Protein AF-A0A519RJM3-F1 (afdb_monomer_lite)

Structure (mmCIF, N/CA/C/O backbone):
data_AF-A0A519RJM3-F1
#
_entry.id   AF-A0A519RJM3-F1
#
loop_
_atom_site.group_PDB
_atom_site.id
_atom_site.type_symbol
_atom_site.label_atom_id
_atom_site.label_alt_id
_atom_site.label_comp_id
_atom_site.label_asym_id
_atom_site.label_entity_id
_atom_site.label_seq_id
_atom_site.pdbx_PDB_ins_code
_atom_site.Cartn_x
_atom_site.Cartn_y
_atom_site.Cartn_z
_atom_site.occupancy
_atom_site.B_iso_or_equiv
_atom_site.auth_seq_id
_atom_site.auth_comp_id
_atom_site.auth_asym_id
_atom_site.auth_atom_id
_atom_site.pdbx_PDB_model_num
ATOM 1 N N . MET A 1 1 ? -20.887 -14.404 2.197 1.00 36.47 1 MET A N 1
ATOM 2 C CA . MET A 1 1 ? -19.667 -14.664 2.989 1.00 36.47 1 MET A CA 1
ATOM 3 C C . MET A 1 1 ? -18.801 -13.416 2.929 1.00 36.47 1 MET A C 1
ATOM 5 O O . MET A 1 1 ? -18.201 -13.156 1.896 1.00 36.47 1 MET A O 1
ATOM 9 N N . ALA A 1 2 ? -18.845 -12.579 3.965 1.00 43.28 2 ALA A N 1
ATOM 10 C CA . ALA A 1 2 ? -18.063 -11.348 4.020 1.00 43.28 2 ALA A CA 1
ATOM 11 C C . ALA A 1 2 ? -16.637 -11.700 4.460 1.00 43.28 2 ALA A C 1
ATOM 13 O O . ALA A 1 2 ? -16.397 -12.003 5.623 1.00 43.28 2 ALA A O 1
ATOM 14 N N . THR A 1 3 ? -15.703 -11.744 3.515 1.00 49.88 3 THR A N 1
ATOM 15 C CA . THR A 1 3 ? -14.279 -11.894 3.824 1.00 49.88 3 THR A CA 1
ATOM 16 C C . THR A 1 3 ? -13.782 -10.603 4.455 1.00 49.88 3 THR A C 1
ATOM 18 O O . THR A 1 3 ? -13.842 -9.557 3.813 1.00 49.88 3 THR A O 1
ATOM 21 N N . THR A 1 4 ? -13.293 -10.682 5.691 1.00 51.78 4 THR A N 1
ATOM 22 C CA . THR A 1 4 ? -12.620 -9.609 6.430 1.00 51.78 4 THR A CA 1
ATOM 23 C C . THR A 1 4 ? -11.504 -8.975 5.588 1.00 51.78 4 THR A C 1
ATOM 25 O O . THR A 1 4 ? -10.363 -9.428 5.580 1.00 51.78 4 THR A O 1
ATOM 28 N N . GLN A 1 5 ? -11.837 -7.926 4.839 1.00 59.44 5 GLN A N 1
ATOM 29 C CA . GLN A 1 5 ? -10.901 -7.006 4.198 1.00 59.44 5 GLN A CA 1
ATOM 30 C C . GLN A 1 5 ? -11.110 -5.633 4.828 1.00 59.44 5 GLN A C 1
ATOM 32 O O . GLN A 1 5 ? -11.630 -4.724 4.190 1.00 59.44 5 GLN A O 1
ATOM 37 N N . GLU A 1 6 ? -10.761 -5.467 6.102 1.00 70.56 6 GLU A N 1
ATOM 38 C CA . GLU A 1 6 ? -11.059 -4.188 6.756 1.00 70.56 6 GLU A CA 1
ATOM 39 C C . GLU A 1 6 ? -10.196 -3.044 6.204 1.00 70.56 6 GLU A C 1
ATOM 41 O O . GLU A 1 6 ? -10.655 -1.904 6.170 1.00 70.56 6 GLU A O 1
ATOM 46 N N . PHE A 1 7 ? -9.004 -3.339 5.657 1.00 80.25 7 PHE A N 1
ATOM 47 C CA . PHE A 1 7 ? -8.092 -2.293 5.174 1.00 80.25 7 PHE A CA 1
ATOM 48 C C . PHE A 1 7 ? -7.198 -2.661 3.972 1.00 80.25 7 PHE A C 1
ATOM 50 O O . PHE A 1 7 ? -6.132 -2.074 3.796 1.00 80.25 7 PHE A O 1
ATOM 57 N N . ARG A 1 8 ? -7.601 -3.621 3.129 1.00 88.69 8 ARG A N 1
ATOM 58 C CA . ARG A 1 8 ? -6.921 -3.923 1.850 1.00 88.69 8 ARG A C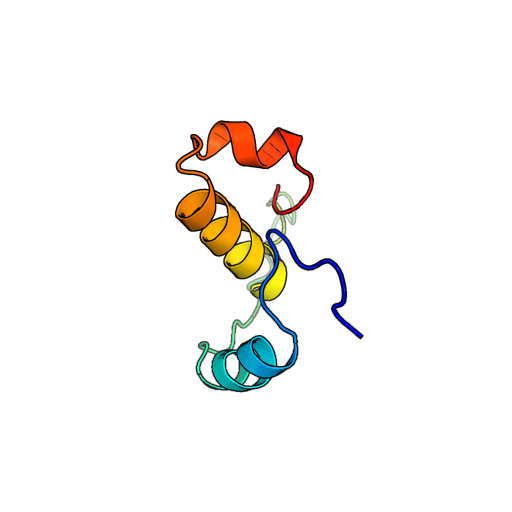A 1
ATOM 59 C C . ARG A 1 8 ? -7.891 -3.793 0.689 1.00 88.69 8 ARG A C 1
ATOM 61 O O . ARG A 1 8 ? -9.087 -4.012 0.855 1.00 88.69 8 ARG A O 1
ATOM 68 N N . ILE A 1 9 ? -7.377 -3.492 -0.498 1.00 89.69 9 ILE A N 1
ATOM 69 C CA . ILE A 1 9 ? -8.212 -3.363 -1.688 1.00 89.69 9 ILE A CA 1
ATOM 70 C C . ILE A 1 9 ? -8.690 -4.745 -2.145 1.00 89.69 9 ILE A C 1
ATOM 72 O O . ILE A 1 9 ? -7.910 -5.699 -2.226 1.00 89.69 9 ILE A O 1
ATOM 76 N N . ALA A 1 10 ? -9.965 -4.855 -2.513 1.00 90.75 10 ALA A N 1
ATOM 77 C CA . ALA A 1 10 ? -10.533 -6.068 -3.096 1.00 90.75 10 ALA A CA 1
ATOM 78 C C . ALA A 1 10 ? -9.773 -6.515 -4.349 1.00 90.75 10 ALA A C 1
ATOM 80 O O . ALA A 1 10 ? -9.369 -5.692 -5.171 1.00 90.75 10 ALA A O 1
ATOM 81 N N . ALA A 1 11 ? -9.594 -7.829 -4.513 1.00 90.62 11 ALA A N 1
ATOM 82 C CA . ALA A 1 11 ? -8.904 -8.384 -5.679 1.00 90.62 11 ALA A CA 1
ATOM 83 C C . ALA A 1 11 ? -9.571 -7.942 -6.994 1.00 90.62 11 ALA A C 1
ATOM 85 O O . ALA A 1 11 ? -8.894 -7.529 -7.927 1.00 90.62 11 ALA A O 1
ATOM 86 N N . THR A 1 12 ? -10.905 -7.907 -7.024 1.00 92.88 12 THR A N 1
ATOM 87 C CA . THR A 1 12 ? -11.691 -7.440 -8.176 1.00 92.88 12 THR A CA 1
ATOM 88 C C . THR A 1 12 ? -11.397 -5.988 -8.557 1.00 92.88 12 THR A C 1
ATOM 90 O O . THR A 1 12 ? -11.358 -5.652 -9.739 1.00 92.88 12 THR A O 1
ATOM 93 N N . LEU A 1 13 ? -11.170 -5.115 -7.573 1.00 92.00 13 LEU A N 1
ATOM 94 C CA . LEU A 1 13 ? -10.804 -3.723 -7.822 1.00 92.00 13 LEU A CA 1
ATOM 95 C C . LEU A 1 13 ? -9.354 -3.617 -8.306 1.00 92.00 13 LEU A C 1
ATOM 97 O O . LEU A 1 13 ? -9.076 -2.873 -9.244 1.00 92.00 13 LEU A O 1
ATOM 101 N N . TRP A 1 14 ? -8.445 -4.395 -7.721 1.00 93.25 14 TRP A N 1
ATOM 102 C CA . TRP A 1 14 ? -7.055 -4.447 -8.164 1.00 93.25 14 TRP A CA 1
ATOM 103 C C . TRP A 1 14 ? -6.912 -4.868 -9.626 1.00 93.25 14 TRP A C 1
ATOM 105 O O . TRP A 1 14 ? -6.215 -4.187 -10.374 1.00 93.25 14 TRP A O 1
ATOM 115 N N . GLU A 1 15 ? -7.623 -5.908 -10.064 1.00 94.81 15 GLU A N 1
ATOM 116 C CA . GLU A 1 15 ? -7.572 -6.374 -11.458 1.00 94.81 15 GLU A CA 1
ATOM 117 C C . GLU A 1 15 ? -8.029 -5.304 -12.461 1.00 94.81 15 GLU A C 1
ATOM 119 O O . GLU A 1 15 ? -7.557 -5.262 -13.595 1.00 94.81 15 GLU A O 1
ATOM 124 N N . ARG A 1 16 ? -8.892 -4.371 -12.041 1.00 95.38 16 ARG A N 1
ATOM 125 C CA . ARG A 1 16 ? -9.314 -3.231 -12.874 1.00 95.38 16 ARG A CA 1
ATOM 12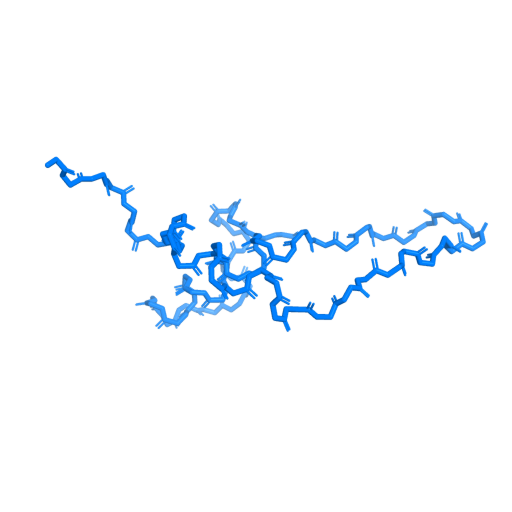6 C C . ARG A 1 16 ? -8.281 -2.101 -12.914 1.00 95.38 16 ARG A C 1
ATOM 128 O O . ARG A 1 16 ? -8.238 -1.354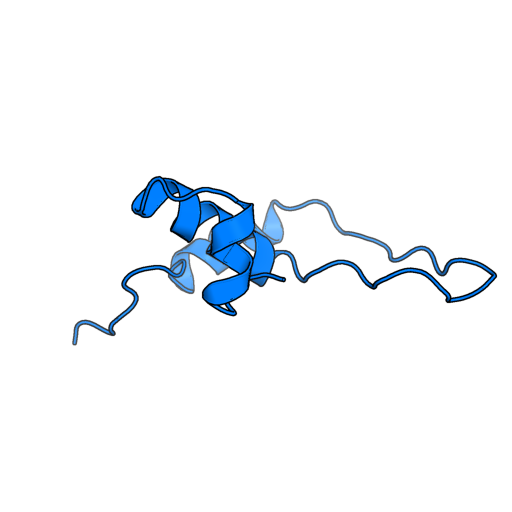 -13.892 1.00 95.38 16 ARG A O 1
ATOM 135 N N . ILE A 1 17 ? -7.487 -1.945 -11.853 1.00 93.94 17 ILE A N 1
ATOM 136 C CA . ILE A 1 17 ? -6.490 -0.873 -11.703 1.00 93.94 17 ILE A CA 1
ATOM 137 C C . ILE A 1 17 ? -5.151 -1.276 -12.318 1.00 93.94 17 ILE A C 1
ATOM 139 O O . ILE A 1 17 ? -4.571 -0.493 -13.066 1.00 93.94 17 ILE A O 1
ATOM 143 N N . ARG A 1 18 ? -4.679 -2.497 -12.044 1.00 93.94 18 ARG A N 1
ATOM 144 C CA . ARG A 1 18 ? -3.386 -3.029 -12.493 1.00 93.94 18 ARG A CA 1
ATOM 145 C C . ARG A 1 18 ? -3.060 -2.737 -13.968 1.00 93.94 18 ARG A C 1
ATOM 147 O O . ARG A 1 18 ? -1.967 -2.234 -14.204 1.00 93.94 18 ARG A O 1
ATOM 154 N N . PRO A 1 19 ? -3.946 -2.983 -14.957 1.00 95.06 19 PRO A N 1
ATOM 155 C CA . PRO A 1 19 ? -3.621 -2.742 -16.367 1.00 95.06 19 PRO A CA 1
ATOM 156 C C . PRO A 1 19 ? -3.502 -1.257 -16.740 1.00 95.06 19 PRO A C 1
ATOM 158 O O . PRO A 1 19 ? -3.013 -0.938 -17.817 1.00 95.06 19 PRO A O 1
ATOM 161 N N . LYS A 1 20 ? -3.968 -0.342 -15.882 1.00 94.31 20 LYS A N 1
ATOM 162 C CA . LYS A 1 20 ? -3.880 1.110 -16.100 1.00 94.31 20 LYS A CA 1
ATOM 163 C C . LYS A 1 20 ? -2.594 1.710 -15.542 1.00 94.31 20 LYS A C 1
ATOM 165 O O . LYS A 1 20 ? -2.293 2.865 -15.832 1.00 94.31 20 LYS A O 1
ATOM 170 N N . LEU A 1 21 ? -1.874 0.965 -14.708 1.00 91.12 21 LEU A N 1
ATOM 171 C CA . LEU A 1 21 ? -0.608 1.422 -14.162 1.00 91.12 21 LEU A CA 1
ATOM 172 C C . LEU A 1 21 ? 0.472 1.367 -15.251 1.00 91.12 21 LEU A C 1
ATOM 174 O O . LEU A 1 21 ? 0.489 0.430 -16.052 1.00 91.12 21 LEU A O 1
ATOM 178 N N . PRO A 1 22 ? 1.383 2.354 -15.294 1.00 91.19 22 PRO A N 1
ATOM 179 C CA . PRO A 1 22 ? 2.491 2.325 -16.234 1.00 91.19 22 PRO A CA 1
ATOM 180 C C . PRO A 1 22 ? 3.372 1.101 -15.970 1.00 91.19 22 PRO A C 1
ATOM 182 O O . PRO A 1 22 ? 3.695 0.790 -14.822 1.00 91.19 22 PRO A O 1
ATOM 185 N N . VAL A 1 23 ? 3.795 0.426 -17.040 1.00 87.06 23 VAL A N 1
ATOM 186 C CA . VAL A 1 23 ? 4.726 -0.701 -16.932 1.00 87.06 23 VAL A CA 1
ATOM 187 C C . VAL A 1 23 ? 6.058 -0.184 -16.401 1.00 87.06 23 VAL A C 1
ATOM 189 O O . VAL A 1 23 ? 6.713 0.655 -17.023 1.00 87.06 23 VAL A O 1
ATOM 192 N N . HIS A 1 24 ? 6.467 -0.687 -15.239 1.00 83.50 24 HIS A N 1
ATOM 193 C CA . HIS A 1 24 ? 7.759 -0.352 -14.668 1.00 83.50 24 HIS A CA 1
ATOM 194 C C . HIS A 1 24 ? 8.835 -1.309 -15.184 1.00 83.50 24 HIS A C 1
AT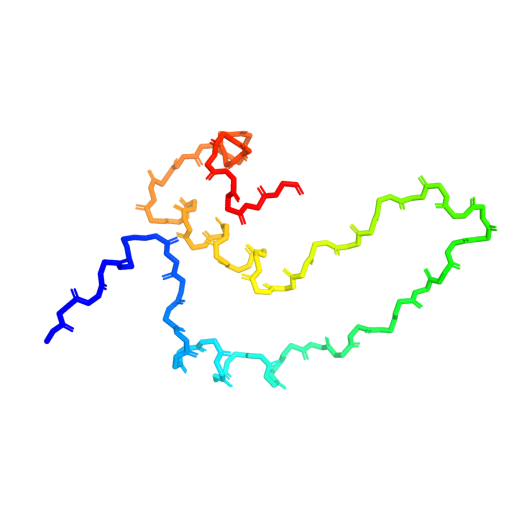OM 196 O O . HIS A 1 24 ? 8.759 -2.514 -14.959 1.00 83.50 24 HIS A O 1
ATOM 202 N N . VAL A 1 25 ? 9.861 -0.756 -15.831 1.00 82.00 25 VAL A N 1
ATOM 203 C CA . VAL A 1 25 ? 11.085 -1.484 -16.185 1.00 82.00 25 VAL A CA 1
ATOM 204 C C . VAL A 1 25 ? 12.116 -1.223 -15.084 1.00 82.00 25 VAL A C 1
ATOM 206 O O . VAL A 1 25 ? 12.556 -0.075 -14.944 1.00 82.00 25 VAL A O 1
ATOM 209 N N . PRO A 1 26 ? 12.501 -2.237 -14.283 1.00 76.19 26 PRO A N 1
ATOM 210 C CA . PRO A 1 26 ? 13.495 -2.056 -13.237 1.00 76.19 26 PRO A CA 1
ATOM 211 C C . PRO A 1 26 ? 14.826 -1.646 -13.863 1.00 76.19 26 PRO A C 1
ATOM 213 O O . PRO A 1 26 ? 15.403 -2.383 -14.661 1.00 76.19 26 PRO A O 1
ATOM 216 N N . LYS A 1 27 ? 15.337 -0.472 -13.492 1.00 75.50 27 LYS A N 1
ATOM 217 C CA . LYS A 1 27 ? 16.721 -0.107 -13.796 1.00 75.50 27 LYS A CA 1
ATOM 218 C C . LYS A 1 27 ? 17.602 -0.693 -12.703 1.00 75.50 27 LYS A C 1
ATOM 220 O O . LYS A 1 27 ? 17.503 -0.279 -11.548 1.00 75.50 27 LYS A O 1
ATOM 225 N N . ALA A 1 28 ? 18.444 -1.660 -13.058 1.00 72.19 28 ALA A N 1
ATOM 226 C CA . ALA A 1 28 ? 19.454 -2.167 -12.141 1.00 72.19 28 ALA A CA 1
ATOM 227 C C . ALA A 1 28 ? 20.440 -1.034 -11.836 1.00 72.19 28 ALA A C 1
ATOM 229 O O . ALA A 1 28 ? 21.059 -0.475 -12.742 1.00 72.19 28 ALA A O 1
ATOM 230 N N . HIS A 1 29 ? 20.554 -0.654 -10.565 1.00 72.94 29 HIS A N 1
ATOM 231 C CA . HIS A 1 29 ? 21.572 0.309 -10.174 1.00 72.94 29 HIS A CA 1
ATOM 232 C C . HIS A 1 29 ? 22.950 -0.367 -10.230 1.00 72.94 29 HIS A C 1
ATOM 234 O O . HIS A 1 29 ? 23.069 -1.470 -9.694 1.00 72.94 29 HIS A O 1
ATOM 240 N N . PRO A 1 30 ? 23.993 0.285 -10.780 1.00 76.12 30 PRO A N 1
ATOM 241 C CA . PRO A 1 30 ? 25.310 -0.329 -10.983 1.00 76.12 30 PRO A CA 1
ATOM 242 C C . PRO A 1 30 ? 25.915 -0.968 -9.727 1.00 76.12 30 PRO A C 1
ATOM 244 O O . PRO A 1 30 ? 26.572 -1.996 -9.807 1.00 76.12 30 PRO A O 1
ATOM 247 N N . LEU A 1 31 ? 25.666 -0.372 -8.558 1.00 83.06 31 LEU A N 1
ATOM 248 C CA . LEU A 1 31 ? 26.182 -0.855 -7.271 1.00 83.06 31 LEU A CA 1
ATOM 249 C C . LEU A 1 31 ? 25.245 -1.831 -6.537 1.00 83.06 31 LEU A C 1
ATOM 251 O O . LEU A 1 31 ? 25.612 -2.346 -5.491 1.00 83.06 31 LEU A O 1
ATOM 255 N N . GLY A 1 32 ? 24.011 -2.043 -7.006 1.00 74.94 32 GLY A N 1
ATOM 256 C CA . GLY A 1 32 ? 23.043 -2.936 -6.347 1.00 74.94 32 GLY A CA 1
ATOM 257 C C . GLY A 1 32 ? 22.588 -2.530 -4.932 1.00 74.94 32 GLY A C 1
ATOM 258 O O . GLY A 1 32 ? 21.754 -3.211 -4.350 1.00 74.94 32 GLY A O 1
ATOM 259 N N . CYS A 1 33 ? 23.081 -1.419 -4.372 1.00 77.50 33 CYS A N 1
ATOM 260 C CA . CYS A 1 33 ? 22.850 -1.043 -2.970 1.00 77.50 33 CYS A CA 1
ATOM 261 C C . CYS A 1 33 ? 21.491 -0.383 -2.666 1.00 77.50 33 CYS A C 1
ATOM 263 O O . CYS A 1 33 ? 21.249 -0.001 -1.521 1.00 77.50 33 CYS A O 1
ATOM 265 N N . HIS A 1 34 ? 20.607 -0.194 -3.650 1.00 80.00 34 HIS A N 1
ATOM 266 C CA . HIS A 1 34 ? 19.324 0.481 -3.414 1.00 80.00 34 HIS A CA 1
ATOM 267 C C . HIS A 1 34 ? 18.233 -0.503 -3.030 1.00 80.00 34 HIS A C 1
ATOM 269 O O . HIS A 1 34 ? 18.156 -1.612 -3.558 1.00 80.00 34 HIS A O 1
ATOM 275 N N . LYS A 1 35 ? 17.336 -0.059 -2.144 1.00 81.31 35 LYS A N 1
ATOM 276 C CA . LYS A 1 35 ? 16.124 -0.815 -1.832 1.00 81.31 35 LYS A CA 1
ATOM 277 C C . LYS A 1 35 ? 15.306 -1.020 -3.098 1.00 81.31 35 LYS A C 1
ATOM 279 O O . LYS A 1 35 ? 15.050 -0.076 -3.848 1.00 81.31 35 LYS A O 1
ATOM 284 N N . GLN A 1 36 ? 14.873 -2.258 -3.300 1.00 83.06 36 GLN A N 1
ATOM 285 C CA . GLN A 1 36 ? 13.934 -2.579 -4.360 1.00 83.06 36 GLN A CA 1
ATOM 286 C C . GLN A 1 36 ? 12.624 -1.821 -4.149 1.00 83.06 36 GLN A C 1
ATOM 288 O O . GLN A 1 36 ? 12.200 -1.557 -3.021 1.00 83.06 36 GLN A O 1
ATOM 293 N N . ARG A 1 37 ? 11.984 -1.465 -5.261 1.00 86.81 37 ARG A N 1
ATOM 294 C CA . ARG A 1 37 ? 10.674 -0.824 -5.252 1.00 86.81 37 ARG A CA 1
ATOM 295 C C . ARG A 1 37 ? 9.642 -1.771 -4.634 1.00 86.81 37 ARG A C 1
ATOM 297 O O . ARG A 1 37 ? 9.583 -2.945 -4.991 1.00 86.81 37 ARG A O 1
ATOM 304 N N . VAL A 1 38 ? 8.803 -1.234 -3.755 1.00 90.25 38 VAL A N 1
ATOM 305 C CA . VAL A 1 38 ? 7.663 -1.966 -3.191 1.00 90.25 38 VAL A CA 1
ATOM 306 C C . VAL A 1 38 ? 6.662 -2.295 -4.313 1.00 90.25 38 VAL A C 1
ATOM 308 O O . VAL A 1 38 ? 6.386 -1.420 -5.139 1.00 90.25 38 VAL A O 1
ATOM 311 N N . PRO A 1 39 ? 6.098 -3.518 -4.372 1.00 90.81 39 PRO A N 1
ATOM 312 C CA . PRO A 1 39 ? 5.107 -3.878 -5.383 1.00 90.81 39 PRO A CA 1
ATOM 313 C C . PRO A 1 39 ? 3.906 -2.927 -5.379 1.00 90.81 39 PRO A C 1
ATOM 315 O O . PRO A 1 39 ? 3.372 -2.611 -4.315 1.00 90.81 39 PRO A O 1
ATOM 318 N N . ASP A 1 40 ? 3.420 -2.536 -6.561 1.00 92.31 40 ASP A N 1
ATOM 319 C CA . ASP A 1 40 ? 2.343 -1.539 -6.684 1.00 92.31 40 ASP A CA 1
ATOM 320 C C . ASP A 1 40 ? 1.064 -1.946 -5.925 1.00 92.31 40 ASP A C 1
ATOM 322 O O . ASP A 1 40 ? 0.356 -1.096 -5.389 1.00 92.31 40 ASP A O 1
ATOM 326 N N . ARG A 1 41 ? 0.807 -3.257 -5.800 1.00 92.31 41 ARG A N 1
ATOM 327 C CA . ARG A 1 41 ? -0.291 -3.807 -4.994 1.00 92.31 41 ARG A CA 1
ATOM 328 C C . ARG A 1 41 ? -0.177 -3.429 -3.518 1.00 92.31 41 ARG A C 1
ATOM 330 O O . ARG A 1 41 ? -1.148 -2.951 -2.942 1.00 92.31 41 ARG A O 1
ATOM 337 N N . GLN A 1 42 ? 1.001 -3.628 -2.926 1.00 92.06 42 GLN A N 1
ATOM 338 C CA . GLN A 1 42 ? 1.249 -3.295 -1.520 1.00 92.06 42 GLN A CA 1
ATOM 339 C C . GLN A 1 42 ? 1.187 -1.786 -1.290 1.00 92.06 42 GLN A C 1
ATOM 341 O O . GLN A 1 42 ? 0.601 -1.340 -0.306 1.00 92.06 42 GLN A O 1
ATOM 346 N N . VAL A 1 43 ? 1.735 -0.995 -2.220 1.00 92.81 43 VAL A N 1
ATOM 347 C CA . VAL A 1 43 ? 1.662 0.471 -2.146 1.00 92.81 43 VAL A CA 1
ATOM 348 C C . VAL A 1 43 ? 0.206 0.935 -2.137 1.00 92.81 43 VAL A C 1
ATOM 350 O O . VAL A 1 43 ? -0.175 1.749 -1.298 1.00 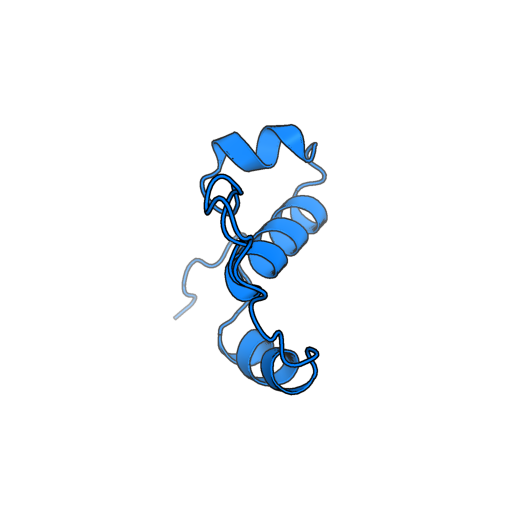92.81 43 VAL A O 1
ATOM 353 N N . LEU A 1 44 ? -0.625 0.393 -3.030 1.00 93.62 44 LEU A N 1
ATOM 354 C CA . LEU A 1 44 ? -2.028 0.779 -3.130 1.00 93.62 44 LEU A CA 1
ATOM 355 C C . LEU A 1 44 ? -2.847 0.337 -1.904 1.00 93.62 44 LEU A C 1
ATOM 357 O O . LEU A 1 44 ? -3.681 1.105 -1.427 1.00 93.62 44 LEU A O 1
ATOM 361 N N . ASP A 1 45 ? -2.576 -0.850 -1.352 1.00 93.50 45 ASP A N 1
ATOM 362 C CA . ASP A 1 45 ? -3.176 -1.294 -0.087 1.00 93.50 45 ASP A CA 1
ATOM 363 C C . ASP A 1 45 ? -2.776 -0.369 1.080 1.00 93.50 45 ASP A C 1
ATOM 365 O O . ASP A 1 45 ? -3.620 -0.003 1.897 1.00 93.50 45 ASP A O 1
ATOM 369 N N . GLY A 1 46 ? -1.518 0.082 1.128 1.00 93.25 46 GLY A N 1
ATOM 370 C CA . GLY A 1 46 ? -1.043 1.041 2.127 1.00 93.25 46 GLY A CA 1
ATOM 371 C C . GLY A 1 46 ? -1.686 2.426 1.999 1.00 93.25 46 GLY A C 1
ATOM 372 O O . GLY A 1 46 ? -2.102 3.005 3.003 1.00 93.25 46 GLY A O 1
ATOM 373 N N . ILE A 1 47 ? -1.834 2.939 0.771 1.00 93.38 47 ILE A N 1
ATOM 374 C CA . ILE A 1 47 ? -2.570 4.185 0.499 1.00 93.38 47 ILE A CA 1
ATOM 375 C C . ILE A 1 47 ? -4.021 4.049 0.972 1.00 93.38 47 ILE A C 1
ATOM 377 O O . ILE A 1 47 ? -4.526 4.925 1.672 1.00 93.38 47 ILE A O 1
ATOM 381 N N . PHE A 1 48 ? -4.685 2.942 0.632 1.00 92.81 48 PHE A N 1
ATOM 382 C CA . PHE A 1 48 ? -6.064 2.690 1.041 1.00 92.81 48 PHE A CA 1
ATOM 383 C C . PHE A 1 48 ? -6.216 2.633 2.566 1.00 92.81 48 PHE A C 1
ATOM 385 O O . PHE A 1 48 ? -7.139 3.240 3.107 1.00 92.81 48 PHE A O 1
ATOM 392 N N . PHE A 1 49 ? -5.284 1.981 3.268 1.00 92.38 49 PHE A N 1
ATOM 393 C CA . PHE A 1 49 ? -5.250 1.951 4.731 1.00 92.38 49 PHE A CA 1
ATOM 394 C C . PHE A 1 49 ? -5.175 3.360 5.335 1.00 92.38 49 PHE A C 1
ATOM 396 O O . PHE A 1 49 ? -5.972 3.703 6.212 1.00 92.38 49 PHE A O 1
ATOM 403 N N . VAL A 1 50 ? -4.245 4.194 4.854 1.00 93.38 50 VAL A N 1
ATOM 404 C CA . VAL A 1 50 ? -4.065 5.569 5.349 1.00 93.38 50 VAL A CA 1
ATOM 405 C C . VAL A 1 50 ? -5.312 6.409 5.083 1.00 93.38 50 VAL A C 1
ATOM 407 O O . VAL A 1 50 ? -5.778 7.107 5.979 1.00 93.38 50 VAL A O 1
ATOM 410 N N . LEU A 1 51 ? -5.912 6.294 3.894 1.00 93.19 51 LEU A N 1
ATOM 411 C CA . LEU A 1 51 ? -7.154 6.997 3.560 1.00 93.19 51 LEU A CA 1
ATOM 412 C C . LEU A 1 51 ? -8.343 6.538 4.415 1.00 93.19 51 LEU A C 1
ATOM 414 O O . LEU A 1 51 ? -9.201 7.347 4.755 1.00 93.19 51 LEU A O 1
ATOM 418 N N . ARG A 1 52 ? -8.404 5.251 4.777 1.00 90.88 52 ARG A N 1
ATOM 419 C CA . ARG A 1 52 ? -9.502 4.689 5.574 1.00 90.88 52 ARG A CA 1
ATOM 420 C C . ARG A 1 52 ? -9.404 5.039 7.059 1.00 90.88 52 ARG A C 1
ATOM 422 O O . ARG A 1 52 ? -10.440 5.185 7.702 1.00 90.88 52 ARG A O 1
ATOM 429 N N . THR A 1 53 ? -8.186 5.133 7.590 1.00 91.56 53 THR A N 1
ATOM 430 C CA . THR A 1 53 ? -7.917 5.308 9.029 1.00 91.56 53 THR A CA 1
ATOM 431 C C . THR A 1 53 ? -7.511 6.730 9.413 1.00 91.56 53 THR A C 1
ATOM 433 O O . THR A 1 53 ? -7.593 7.085 10.585 1.00 91.56 53 THR A O 1
ATOM 436 N N . GLY A 1 54 ? -7.047 7.541 8.458 1.00 93.50 54 GLY A N 1
ATOM 437 C CA . GLY A 1 54 ? -6.493 8.872 8.716 1.00 93.50 54 GLY A CA 1
ATOM 438 C C . GLY A 1 54 ? -5.160 8.860 9.474 1.00 93.50 54 GLY A C 1
ATOM 439 O O . GLY A 1 54 ? -4.730 9.900 9.973 1.00 93.50 54 GLY A O 1
ATOM 440 N N . CYS A 1 55 ? -4.500 7.704 9.607 1.00 91.00 55 CYS A N 1
ATOM 441 C CA . CYS A 1 55 ? -3.256 7.602 10.361 1.00 91.00 55 CYS A CA 1
ATOM 442 C C . CYS A 1 55 ? -2.083 8.298 9.651 1.00 91.00 55 CYS A C 1
ATOM 444 O O . CYS A 1 55 ? -2.061 8.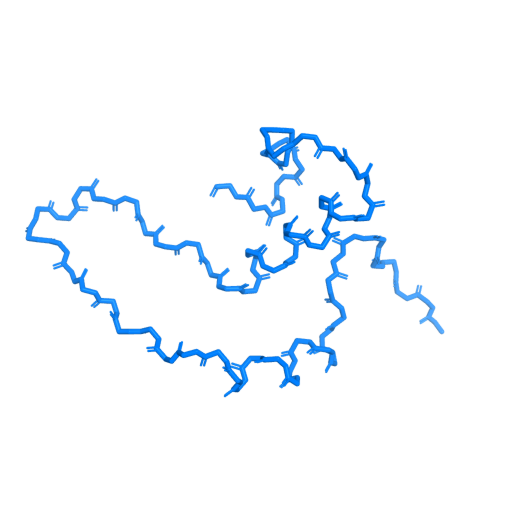479 8.435 1.00 91.00 55 CYS A O 1
ATOM 446 N N . GLN A 1 56 ? -1.026 8.611 10.400 1.00 93.12 56 GLN A N 1
ATOM 447 C CA . GLN A 1 56 ? 0.212 9.121 9.810 1.00 93.12 56 GLN A CA 1
ATOM 448 C C . GLN A 1 56 ? 0.911 8.055 8.949 1.00 93.12 56 GLN A C 1
ATOM 450 O O . GLN A 1 56 ? 0.966 6.883 9.319 1.00 93.12 56 GLN A O 1
ATOM 455 N N . TRP A 1 57 ? 1.564 8.466 7.856 1.00 91.94 57 TRP A N 1
ATOM 456 C CA . TRP A 1 57 ? 2.335 7.564 6.984 1.00 91.94 57 TRP A CA 1
ATOM 457 C C . TRP A 1 57 ? 3.413 6.762 7.718 1.00 91.94 57 TRP A C 1
ATOM 459 O O . TRP A 1 57 ? 3.664 5.609 7.387 1.00 91.94 57 TRP A O 1
ATOM 469 N N . LYS A 1 58 ? 4.045 7.335 8.748 1.00 91.75 58 LYS A N 1
ATOM 470 C CA . LYS A 1 58 ? 5.051 6.614 9.542 1.00 91.75 58 LYS A CA 1
ATOM 471 C C . LYS A 1 58 ? 4.433 5.469 10.353 1.00 91.75 58 LYS A C 1
ATOM 473 O O . LYS A 1 58 ? 5.091 4.448 10.543 1.00 91.75 58 LYS A O 1
ATOM 478 N N . ALA A 1 59 ? 3.175 5.614 10.774 1.00 89.44 59 ALA A N 1
ATOM 479 C CA . ALA A 1 59 ? 2.437 4.579 11.494 1.00 89.44 59 ALA A CA 1
ATOM 480 C C . ALA A 1 59 ? 2.074 3.387 10.590 1.00 89.44 59 ALA A C 1
ATOM 482 O O . ALA A 1 59 ? 1.964 2.269 11.087 1.00 89.44 59 ALA A O 1
ATOM 483 N N . LEU A 1 60 ? 2.003 3.582 9.264 1.00 90.44 60 LEU A N 1
ATOM 484 C CA . LEU A 1 60 ? 1.797 2.497 8.298 1.00 90.44 60 LEU A CA 1
ATOM 485 C C . LEU A 1 60 ? 2.838 1.382 8.455 1.00 90.44 60 LEU A C 1
ATOM 487 O O . LEU A 1 60 ? 2.500 0.208 8.324 1.00 90.44 60 LEU A O 1
ATOM 491 N N . ARG A 1 61 ? 4.086 1.716 8.815 1.00 87.75 61 ARG A N 1
ATOM 492 C CA . ARG A 1 61 ? 5.148 0.714 9.010 1.00 87.75 61 ARG A CA 1
ATOM 493 C C . ARG A 1 61 ? 4.810 -0.305 10.099 1.00 87.75 61 ARG A C 1
ATOM 495 O O . ARG A 1 61 ? 5.216 -1.454 9.975 1.00 87.75 61 ARG A O 1
ATOM 502 N N . ALA A 1 62 ? 4.062 0.092 11.131 1.00 89.06 62 ALA A N 1
ATOM 503 C CA . ALA A 1 62 ? 3.653 -0.803 12.214 1.00 89.06 62 ALA A CA 1
ATOM 504 C C . ALA A 1 62 ? 2.603 -1.837 11.766 1.00 89.06 62 ALA A C 1
ATOM 506 O O . ALA A 1 62 ? 2.452 -2.873 12.402 1.00 89.06 62 ALA A O 1
ATOM 507 N N . THR A 1 63 ? 1.895 -1.576 10.662 1.00 85.75 63 THR A N 1
ATOM 508 C CA . THR A 1 63 ? 0.828 -2.452 10.148 1.00 85.75 63 THR A CA 1
ATOM 509 C C . THR A 1 63 ? 1.349 -3.636 9.332 1.00 85.75 63 THR A C 1
ATOM 511 O O . THR A 1 63 ? 0.604 -4.576 9.070 1.00 85.75 63 THR A O 1
ATOM 514 N N . GLY A 1 64 ? 2.599 -3.573 8.855 1.00 84.88 64 GLY A N 1
ATOM 515 C CA . GLY A 1 64 ? 3.157 -4.560 7.926 1.00 84.88 64 GLY A CA 1
ATOM 516 C C . GLY A 1 64 ? 2.485 -4.601 6.544 1.00 84.88 64 GLY A C 1
ATOM 517 O O . GLY A 1 64 ? 2.770 -5.504 5.764 1.00 84.88 64 GLY A O 1
ATOM 518 N N . ILE A 1 65 ? 1.593 -3.653 6.220 1.00 85.69 65 ILE A N 1
ATOM 519 C CA . ILE A 1 65 ? 0.884 -3.608 4.928 1.00 85.69 65 ILE A CA 1
ATOM 520 C C . ILE A 1 65 ? 1.811 -3.118 3.807 1.00 85.69 65 ILE A C 1
ATOM 522 O O . ILE A 1 65 ? 1.759 -3.632 2.692 1.00 85.69 65 ILE A O 1
ATOM 526 N N . CYS A 1 66 ? 2.651 -2.124 4.104 1.00 81.75 66 CYS A N 1
ATOM 527 C CA . CYS A 1 66 ? 3.603 -1.525 3.172 1.00 81.75 66 CYS A CA 1
ATOM 528 C C . CYS A 1 66 ? 4.770 -0.916 3.971 1.00 81.75 66 CYS A C 1
ATOM 530 O O . CYS A 1 66 ? 4.532 -0.185 4.937 1.00 81.75 66 CYS A O 1
ATOM 532 N N . SER A 1 67 ? 6.024 -1.211 3.601 1.00 73.81 67 SER A N 1
ATOM 533 C CA . SER A 1 67 ? 7.220 -0.857 4.398 1.00 73.81 67 SER A CA 1
ATOM 534 C C . SER A 1 67 ? 8.467 -0.547 3.584 1.00 73.81 67 SER A C 1
ATOM 536 O O . SER A 1 67 ? 8.646 -1.224 2.552 1.00 73.81 67 SER A O 1
#

Foldseek 3Di:
DDDPPVQADDPVVCVVCVVVDDDDDDDQDPVNPDDDDDPPRLVVSLVSNCVNPVDDSVCSVVVVSTD

pLDDT: mean 84.77, std 12.44, range [36.47, 95.38]

Radius of gyration: 14.41 Å; chains: 1; bounding box: 46×24×29 Å

Sequence (67 aa):
MATTQEFRIAATLWERIRPKLPVHVPKAHPLGCHKQRVPDRQVLDGIFFVLRTGCQWKALRATGICS

Secondary structure (DSSP, 8-state):
-----SSS--HHHHHHHGGGSPPP-----TT--SPPPPPHHHHHHHHHHHHHH---HHHHGGGTS--